Protein AF-F0EIG6-F1 (afdb_monomer)

Radius of gyration: 14.26 Å; Cα contacts (8 Å, |Δi|>4): 68; chains: 1; bounding box: 37×11×37 Å

Mean predicted aligned error: 9.77 Å

Secondary structure (DSSP, 8-state):
-EEEE--HHHHHHTTTS-EEEEEE---SSSS----EEEEEE-SS-GGGG-GGG-

Organism: NCBI:txid888066

Nearest PDB structures (foldseek):
  1ufl-assembly1_C  TM=3.242E-01  e=6.881E+00  Thermus thermophilus HB8

Solvent-accessible surface area (backbone atoms only — not comparable to full-atom values): 3598 Å² total; per-residue (Å²): 112,51,79,50,62,85,45,72,68,55,52,64,76,44,64,89,38,52,70,50,78,44,81,48,83,60,72,86,78,81,100,66,76,57,86,46,52,39,34,35,38,27,89,52,78,76,81,79,73,69,74,88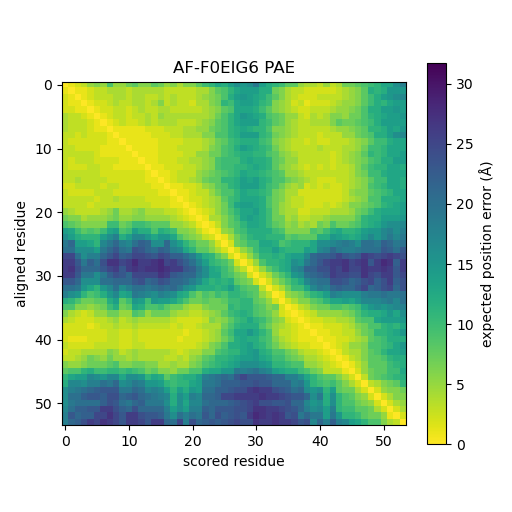,78,116

Foldseek 3Di:
DDKDFDDVVCCVVQVPFDKDWDFDQDDDDDDDGDGTIMMDTHPDDPVVPPPPPD

Structure (mmCIF, N/CA/C/O backbone):
data_AF-F0EIG6-F1
#
_entry.id   AF-F0EIG6-F1
#
loop_
_atom_site.group_PDB
_atom_site.id
_atom_site.type_symbol
_atom_site.label_atom_id
_atom_site.label_alt_id
_atom_site.label_comp_id
_atom_site.label_asym_id
_atom_site.label_entity_id
_atom_site.label_seq_id
_atom_site.pdbx_PDB_ins_code
_atom_site.Cartn_x
_atom_site.Cartn_y
_atom_site.Cartn_z
_atom_site.occupancy
_atom_site.B_iso_or_equiv
_atom_site.auth_seq_id
_atom_site.auth_comp_id
_atom_site.auth_asym_id
_atom_site.auth_atom_id
_atom_site.pdbx_PDB_model_num
ATOM 1 N N . MET A 1 1 ? 4.796 11.196 -2.690 1.00 84.00 1 MET A N 1
ATOM 2 C CA . MET A 1 1 ? 4.238 10.398 -1.574 1.00 84.00 1 MET A CA 1
ATOM 3 C C . MET A 1 1 ? 2.905 10.996 -1.147 1.00 84.00 1 MET A C 1
ATOM 5 O O . MET A 1 1 ? 2.809 12.215 -1.090 1.00 84.00 1 MET A O 1
ATOM 9 N N . ILE A 1 2 ? 1.900 10.162 -0.885 1.00 88.12 2 ILE A N 1
ATOM 10 C CA . ILE A 1 2 ? 0.562 10.548 -0.407 1.00 88.12 2 ILE A CA 1
ATOM 11 C C . ILE A 1 2 ? 0.275 9.753 0.869 1.00 88.12 2 ILE A C 1
ATOM 13 O O . ILE A 1 2 ? 0.547 8.557 0.895 1.00 88.12 2 ILE A O 1
ATOM 17 N N . SER A 1 3 ? -0.264 10.387 1.909 1.00 87.69 3 SER A N 1
ATOM 18 C CA . SER A 1 3 ? -0.731 9.717 3.129 1.00 87.69 3 SER A CA 1
ATOM 19 C C . SER A 1 3 ? -2.253 9.790 3.241 1.00 87.69 3 SER A C 1
ATOM 21 O O . SER A 1 3 ? -2.877 10.755 2.802 1.00 87.69 3 SER A O 1
ATOM 23 N N . GLY A 1 4 ? -2.865 8.761 3.820 1.00 87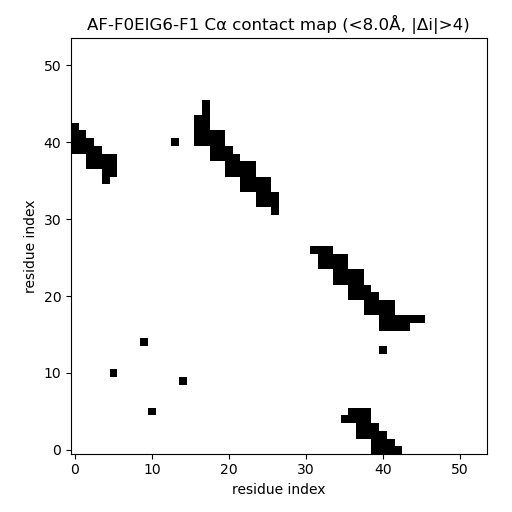.00 4 GLY A N 1
ATOM 24 C CA . GLY A 1 4 ? -4.312 8.696 3.987 1.00 87.00 4 GLY A CA 1
ATOM 25 C C . GLY A 1 4 ? -4.773 7.433 4.702 1.00 87.00 4 GLY A C 1
ATOM 26 O O . GLY A 1 4 ? -3.999 6.758 5.379 1.00 87.00 4 GLY A O 1
ATOM 27 N N . TYR A 1 5 ? -6.053 7.117 4.538 1.00 86.44 5 TYR A N 1
ATOM 28 C CA . TYR A 1 5 ? -6.681 5.911 5.076 1.00 86.44 5 TYR A CA 1
ATOM 29 C C . TYR A 1 5 ? -7.057 4.954 3.950 1.00 86.44 5 TYR A C 1
ATOM 31 O O . TYR A 1 5 ? -7.174 5.359 2.792 1.00 86.44 5 TYR A O 1
ATOM 39 N N . ALA A 1 6 ? -7.283 3.689 4.303 1.00 83.56 6 ALA A N 1
ATOM 40 C CA . ALA A 1 6 ? -7.829 2.707 3.375 1.00 83.56 6 ALA A CA 1
ATOM 41 C C . ALA A 1 6 ? -9.146 3.211 2.763 1.00 83.56 6 ALA A C 1
ATOM 43 O O . ALA A 1 6 ? -10.081 3.557 3.482 1.00 83.56 6 ALA A O 1
ATOM 44 N N . SER A 1 7 ? -9.192 3.277 1.435 1.00 85.81 7 SER A N 1
ATOM 45 C CA . SER A 1 7 ? -10.359 3.677 0.652 1.00 85.81 7 SER A CA 1
ATOM 46 C C . SER A 1 7 ? -10.250 3.056 -0.732 1.00 85.81 7 SER A C 1
ATOM 48 O O . SER A 1 7 ? -9.170 3.092 -1.330 1.00 85.81 7 SER A O 1
ATOM 50 N N . ASP A 1 8 ? -11.366 2.549 -1.250 1.00 90.00 8 ASP A N 1
ATOM 51 C CA . ASP A 1 8 ? -11.434 1.913 -2.568 1.00 90.00 8 ASP A CA 1
ATOM 52 C C . ASP A 1 8 ? -10.986 2.871 -3.682 1.00 90.00 8 ASP A C 1
ATOM 54 O O . ASP A 1 8 ? -10.275 2.474 -4.604 1.00 90.00 8 ASP A O 1
ATOM 58 N N . LEU A 1 9 ? -11.289 4.167 -3.529 1.00 90.06 9 LEU A N 1
ATOM 59 C CA . LEU A 1 9 ? -10.849 5.221 -4.445 1.00 90.06 9 LEU A CA 1
ATOM 60 C C . LEU A 1 9 ? -9.318 5.284 -4.552 1.00 90.06 9 LEU A C 1
ATOM 62 O O . LEU A 1 9 ? -8.763 5.345 -5.649 1.00 90.06 9 LEU A O 1
ATOM 66 N N . TYR A 1 10 ? -8.620 5.266 -3.413 1.00 89.19 10 TYR A N 1
ATOM 67 C CA . TYR A 1 10 ? -7.157 5.305 -3.411 1.00 89.19 10 TYR A CA 1
ATOM 68 C C . TYR A 1 10 ? -6.562 3.993 -3.916 1.00 89.19 10 TYR A C 1
ATOM 70 O O . TYR A 1 10 ? -5.527 4.017 -4.580 1.00 89.19 10 TYR A O 1
ATOM 78 N N . THR A 1 11 ? -7.216 2.861 -3.650 1.00 87.81 11 THR A N 1
ATOM 79 C CA . THR A 1 11 ? -6.807 1.561 -4.188 1.00 87.81 11 THR A CA 1
ATOM 80 C C . THR A 1 11 ? -6.846 1.541 -5.714 1.00 87.81 11 THR A C 1
ATOM 82 O O . THR A 1 11 ? -5.919 1.008 -6.319 1.00 87.81 11 THR A O 1
ATOM 85 N N . GLU A 1 12 ? -7.852 2.150 -6.341 1.00 92.88 12 GLU A N 1
ATOM 86 C CA . GLU A 1 12 ? -7.951 2.214 -7.801 1.00 92.88 12 GLU A CA 1
ATOM 87 C C . GLU A 1 12 ? -6.945 3.201 -8.413 1.00 92.88 12 GLU A C 1
ATOM 89 O O . GLU A 1 12 ? -6.170 2.832 -9.302 1.00 92.88 12 GLU A O 1
ATOM 94 N N . ILE A 1 13 ? -6.919 4.441 -7.911 1.00 91.56 13 ILE A N 1
ATOM 95 C CA . ILE A 1 13 ? -6.097 5.521 -8.479 1.00 91.56 13 ILE A CA 1
ATOM 96 C C . ILE A 1 13 ? -4.599 5.235 -8.300 1.00 91.56 13 ILE A C 1
ATOM 98 O O . ILE A 1 13 ? -3.799 5.512 -9.194 1.00 91.56 13 ILE A O 1
ATOM 102 N N . LEU A 1 14 ? -4.207 4.667 -7.157 1.00 90.69 14 LEU A N 1
ATOM 103 C CA . LEU A 1 14 ? -2.805 4.476 -6.770 1.00 90.69 14 LEU A CA 1
ATOM 104 C C . LEU A 1 14 ? -2.366 3.008 -6.844 1.00 90.69 14 LEU A C 1
ATOM 106 O O . LEU A 1 14 ? -1.365 2.639 -6.232 1.00 90.69 14 LEU A O 1
ATOM 110 N N . LYS A 1 15 ? -3.067 2.166 -7.618 1.00 88.25 15 LYS A N 1
ATOM 111 C CA . LYS A 1 15 ? -2.793 0.719 -7.735 1.00 88.25 15 LYS A CA 1
ATOM 112 C C . LYS A 1 15 ? -1.350 0.359 -8.113 1.00 88.25 15 LYS A C 1
ATOM 114 O O . LYS A 1 15 ? -0.876 -0.713 -7.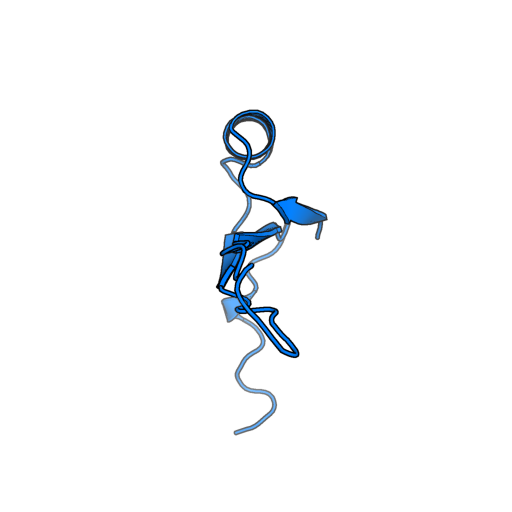762 1.00 88.25 15 LYS A O 1
ATOM 119 N N . ASN A 1 16 ? -0.660 1.256 -8.821 1.00 90.31 16 ASN A N 1
ATOM 120 C CA . ASN A 1 16 ? 0.718 1.060 -9.284 1.00 90.31 16 ASN A CA 1
ATOM 121 C C . ASN A 1 16 ? 1.771 1.644 -8.326 1.00 90.31 16 ASN A C 1
ATOM 123 O O . ASN A 1 16 ? 2.963 1.540 -8.601 1.00 90.31 16 ASN A O 1
ATOM 127 N N . TRP A 1 17 ? 1.359 2.315 -7.249 1.00 90.44 17 TRP A N 1
ATOM 128 C CA . TRP A 1 17 ? 2.279 2.936 -6.299 1.00 90.44 17 TRP A CA 1
ATOM 129 C C . TRP A 1 17 ? 2.551 1.973 -5.139 1.00 90.44 17 TRP A C 1
ATOM 131 O O . TRP A 1 17 ? 1.594 1.494 -4.521 1.00 90.44 17 TRP A O 1
ATOM 141 N N . PRO A 1 18 ? 3.825 1.712 -4.788 1.00 88.25 18 PRO A N 1
ATOM 142 C CA . PRO A 1 18 ? 4.174 1.029 -3.549 1.00 88.25 18 PRO A CA 1
ATOM 143 C C . PRO A 1 18 ? 3.458 1.639 -2.344 1.00 88.25 18 PRO A C 1
ATOM 145 O O . PRO A 1 18 ? 3.449 2.859 -2.167 1.00 88.25 18 PRO A O 1
ATOM 148 N N . VAL A 1 19 ? 2.865 0.788 -1.504 1.00 87.31 19 VAL A N 1
ATOM 149 C CA . VAL A 1 19 ? 2.090 1.224 -0.341 1.00 87.31 19 VAL A CA 1
ATOM 150 C C . VAL A 1 19 ? 2.679 0.694 0.960 1.00 87.31 19 VAL A C 1
ATOM 152 O O . VAL A 1 19 ? 2.874 -0.508 1.136 1.00 87.31 19 VAL A O 1
ATOM 155 N N . LEU A 1 20 ? 2.927 1.600 1.898 1.00 86.38 20 LEU A N 1
ATOM 156 C CA . LEU A 1 20 ? 3.318 1.294 3.266 1.00 86.38 20 LEU A CA 1
ATOM 157 C C . LEU A 1 20 ? 2.070 1.352 4.144 1.00 86.38 20 LEU A C 1
ATOM 159 O O . LEU A 1 20 ? 1.368 2.364 4.189 1.00 86.38 20 LEU A O 1
ATOM 163 N N . ARG A 1 21 ? 1.779 0.250 4.833 1.00 84.19 2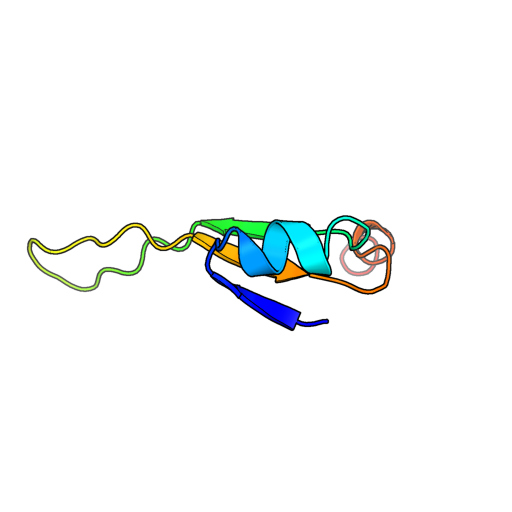1 ARG A N 1
ATOM 164 C CA . ARG A 1 21 ? 0.642 0.145 5.750 1.00 84.19 21 ARG A CA 1
ATOM 165 C C . ARG A 1 21 ? 1.159 0.270 7.172 1.00 84.19 21 ARG A C 1
ATOM 167 O O . ARG A 1 21 ? 1.988 -0.535 7.592 1.00 84.19 21 ARG A O 1
ATOM 174 N N . LYS A 1 22 ? 0.656 1.249 7.916 1.00 79.00 22 LYS A N 1
ATOM 175 C CA . LYS A 1 22 ? 0.960 1.415 9.334 1.00 79.00 22 LYS A CA 1
ATOM 176 C C . LYS A 1 22 ? -0.324 1.230 10.128 1.00 79.00 22 LYS A C 1
ATOM 178 O O . LYS A 1 22 ? -1.254 2.028 10.050 1.00 79.00 22 LYS A O 1
ATOM 183 N N . GLN A 1 23 ? -0.386 0.135 10.876 1.00 67.56 23 GLN A N 1
ATOM 184 C CA . GLN A 1 23 ? -1.445 -0.048 11.857 1.00 67.56 23 GLN A CA 1
ATOM 185 C C . GLN A 1 23 ? -1.099 0.800 13.076 1.00 67.56 23 GLN A C 1
ATOM 187 O O . GLN A 1 23 ? -0.191 0.464 13.837 1.00 67.56 23 GLN A O 1
ATOM 192 N N . THR A 1 24 ? -1.809 1.909 13.250 1.00 63.59 24 THR A N 1
ATOM 193 C CA . THR A 1 24 ? -1.618 2.779 14.407 1.00 63.59 24 THR A CA 1
ATOM 194 C C . THR A 1 24 ? -2.783 2.550 15.366 1.00 63.59 24 THR A C 1
ATOM 196 O O . THR A 1 24 ? -3.907 2.984 15.123 1.00 63.59 24 THR A O 1
ATOM 199 N N . LYS A 1 25 ? -2.526 1.864 16.486 1.00 57.53 25 LYS A N 1
ATOM 200 C CA . LYS A 1 25 ? -3.474 1.800 17.607 1.00 57.53 25 LYS A CA 1
ATOM 201 C C . LYS A 1 25 ? -3.396 3.115 18.377 1.00 57.53 25 LYS A C 1
ATOM 203 O O . LYS A 1 25 ? -2.612 3.235 19.315 1.00 57.53 25 LYS A O 1
ATOM 208 N N . VAL A 1 26 ? -4.176 4.114 17.974 1.00 55.94 26 VAL A N 1
ATOM 209 C CA . VAL A 1 26 ? -4.328 5.340 18.769 1.00 55.94 26 VAL A CA 1
ATOM 210 C C . VAL A 1 26 ? -5.390 5.120 19.846 1.00 55.94 26 VAL A C 1
ATOM 212 O O . VAL A 1 26 ? -6.533 4.777 19.557 1.00 55.94 26 VAL A O 1
ATOM 215 N N . GLY A 1 27 ? -5.004 5.284 21.109 1.00 48.28 27 GLY A N 1
ATOM 216 C CA . GLY A 1 27 ? -5.927 5.203 22.235 1.00 48.28 27 GLY A CA 1
ATOM 217 C C . GLY A 1 27 ? -5.247 5.588 23.540 1.00 48.28 27 GLY A C 1
ATOM 218 O O . GLY A 1 27 ? -4.620 4.745 24.177 1.00 48.28 27 GLY A O 1
ATOM 219 N N . ILE A 1 28 ? -5.391 6.851 23.940 1.00 55.16 28 ILE A N 1
ATOM 220 C CA . ILE A 1 28 ? -5.173 7.273 25.325 1.00 55.16 28 ILE A CA 1
ATOM 221 C C . ILE A 1 28 ? -6.550 7.209 25.987 1.00 55.16 28 ILE A C 1
ATOM 223 O O . ILE A 1 28 ? -7.434 7.980 25.633 1.00 55.16 28 ILE A O 1
ATOM 227 N N . THR A 1 29 ? -6.701 6.259 26.914 1.00 54.88 29 THR A N 1
ATOM 228 C CA . THR A 1 29 ? -7.823 6.084 27.858 1.00 54.88 29 THR A CA 1
ATOM 229 C C . THR A 1 29 ? -9.230 5.809 27.277 1.00 54.88 29 THR A C 1
ATOM 231 O O . THR A 1 29 ? -9.759 6.554 26.466 1.00 54.88 29 THR A O 1
ATOM 234 N N . THR A 1 30 ? -9.833 4.718 27.778 1.00 49.56 30 THR A N 1
ATOM 235 C CA . THR A 1 30 ? -11.281 4.401 27.841 1.00 49.56 30 THR A CA 1
ATOM 236 C C . THR A 1 30 ? -12.080 4.163 26.532 1.00 49.56 30 THR A C 1
ATOM 238 O O . THR A 1 30 ? -12.389 5.059 25.757 1.00 49.56 30 THR A O 1
ATOM 241 N N . ASP A 1 31 ? -12.468 2.896 26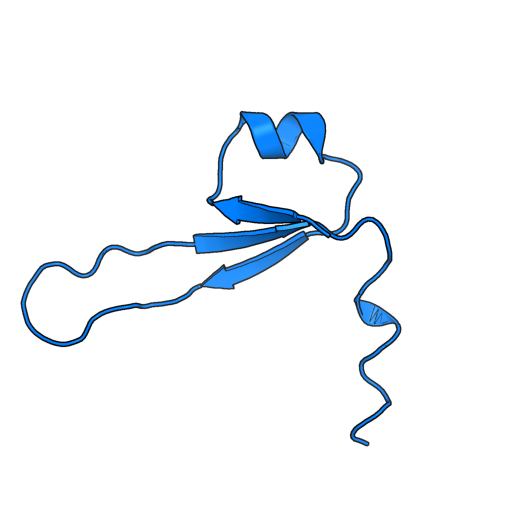.322 1.00 53.56 31 ASP A N 1
ATOM 242 C CA . ASP A 1 31 ? -13.648 2.371 25.592 1.00 53.56 31 ASP A CA 1
ATOM 243 C C . ASP A 1 31 ? -13.951 2.722 24.124 1.00 53.56 31 ASP A C 1
ATOM 245 O O . ASP A 1 31 ? -14.897 2.170 23.561 1.00 53.56 31 ASP A O 1
ATOM 249 N N . LYS A 1 32 ? -13.147 3.531 23.429 1.00 50.44 32 LYS A N 1
ATOM 250 C CA . LYS A 1 32 ? -13.303 3.740 21.971 1.00 50.44 32 LYS A CA 1
ATOM 251 C C . LYS A 1 32 ? -11.984 3.604 21.221 1.00 50.44 32 LYS A C 1
ATOM 253 O O . LYS A 1 32 ? -11.494 4.550 20.609 1.00 50.44 32 LYS A O 1
ATOM 258 N N . LYS A 1 33 ? -11.400 2.404 21.246 1.00 55.56 33 LYS A N 1
ATOM 259 C CA . LYS A 1 33 ? -10.297 2.064 20.337 1.00 55.56 33 LYS A CA 1
ATOM 260 C C . LYS A 1 33 ? -10.865 1.945 18.924 1.00 55.56 33 LYS A C 1
ATOM 262 O O . LYS A 1 33 ? -11.550 0.981 18.607 1.00 55.56 33 LYS A O 1
ATOM 267 N N . SER A 1 34 ? -10.626 2.956 18.097 1.00 58.06 34 SER A N 1
ATOM 268 C CA . SER A 1 34 ? -10.876 2.873 16.660 1.00 58.06 34 SER A CA 1
ATOM 269 C C . SER A 1 34 ? -9.590 2.386 16.007 1.00 58.06 34 SER A C 1
ATOM 271 O O . SER A 1 34 ? -8.586 3.098 16.016 1.00 58.06 34 SER A O 1
ATOM 273 N N . ASP A 1 35 ? -9.608 1.167 15.471 1.00 63.34 35 ASP A N 1
ATOM 274 C CA . ASP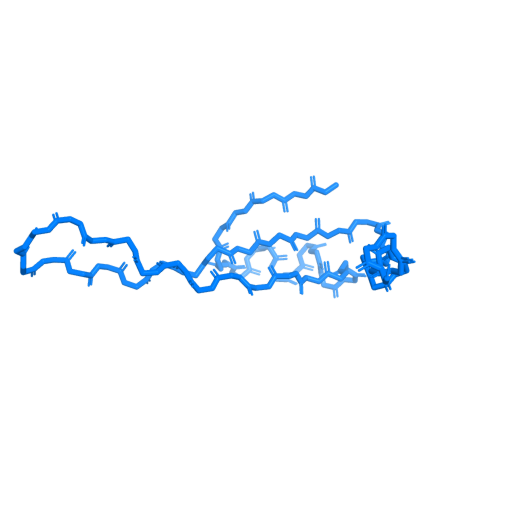 A 1 35 ? -8.505 0.658 14.662 1.00 63.34 35 ASP A CA 1
ATOM 275 C C . ASP A 1 35 ? -8.468 1.448 13.350 1.00 63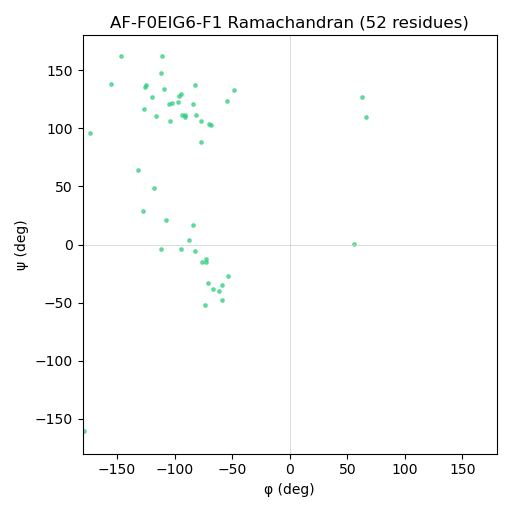.34 35 ASP A C 1
ATOM 277 O O . ASP A 1 35 ? -9.294 1.256 12.456 1.00 63.34 35 ASP A O 1
ATOM 281 N N . ARG A 1 36 ? -7.527 2.390 13.242 1.00 68.38 36 ARG A N 1
ATOM 282 C CA . ARG A 1 36 ? -7.294 3.144 12.008 1.00 68.38 36 ARG A CA 1
ATOM 283 C C . ARG A 1 36 ? -6.034 2.619 11.335 1.00 68.38 36 ARG A C 1
ATOM 285 O O . ARG A 1 36 ? -4.947 2.639 11.908 1.00 68.38 36 ARG A O 1
ATOM 292 N N . THR A 1 37 ? -6.195 2.141 10.104 1.00 76.62 37 THR A N 1
ATOM 293 C CA . THR A 1 37 ? -5.066 1.756 9.253 1.00 76.62 37 THR A CA 1
ATOM 294 C C . THR A 1 37 ? -4.648 2.966 8.435 1.00 76.62 37 THR A C 1
ATOM 296 O O . THR A 1 37 ? -5.376 3.393 7.537 1.00 76.62 37 THR A O 1
ATOM 299 N N . GLU A 1 38 ? -3.486 3.519 8.757 1.00 83.50 38 GLU A N 1
ATOM 300 C CA . GLU A 1 38 ? -2.865 4.578 7.970 1.00 83.50 38 GLU A CA 1
ATOM 301 C C . GLU A 1 38 ? -2.116 3.949 6.794 1.00 83.50 38 GLU A C 1
ATOM 303 O O . GLU A 1 38 ? -1.448 2.915 6.919 1.00 83.50 38 GLU A O 1
ATOM 308 N N . MET A 1 39 ? -2.256 4.562 5.627 1.00 87.38 39 MET A N 1
ATOM 309 C CA . MET A 1 39 ? -1.660 4.113 4.378 1.00 87.38 39 MET A CA 1
ATOM 310 C C . MET A 1 39 ? -0.832 5.243 3.782 1.00 87.38 39 MET A C 1
ATOM 312 O O . MET A 1 39 ? -1.246 6.403 3.782 1.00 87.38 39 MET A O 1
ATOM 316 N N . VAL A 1 40 ? 0.352 4.899 3.286 1.00 89.12 40 VAL A N 1
ATOM 317 C CA . VAL A 1 40 ? 1.264 5.829 2.622 1.00 89.12 40 VAL A CA 1
ATOM 318 C C . VAL A 1 40 ? 1.628 5.261 1.259 1.00 89.12 40 VAL A C 1
ATOM 320 O O . VAL A 1 40 ? 2.242 4.203 1.179 1.00 89.12 40 VAL A O 1
ATOM 323 N N . TRP A 1 41 ? 1.260 5.959 0.192 1.00 90.12 41 TRP A N 1
ATOM 324 C CA . TRP A 1 41 ? 1.595 5.605 -1.184 1.00 90.12 41 TRP A CA 1
ATOM 325 C C . TRP A 1 41 ? 2.834 6.373 -1.639 1.00 90.12 41 TRP A C 1
ATOM 327 O O . TRP A 1 41 ? 2.889 7.606 -1.563 1.00 90.12 41 TRP A O 1
ATOM 337 N N . CYS A 1 42 ? 3.821 5.660 -2.160 1.00 89.19 42 CYS A N 1
ATOM 338 C CA . CYS A 1 42 ? 5.075 6.214 -2.654 1.00 89.19 42 CYS A CA 1
ATOM 339 C C . CYS A 1 42 ? 5.116 6.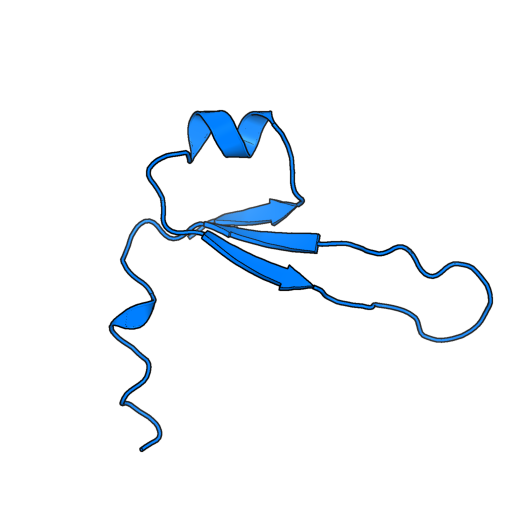118 -4.182 1.00 89.19 42 CYS A C 1
ATOM 341 O O . CYS A 1 42 ? 4.837 5.072 -4.744 1.00 89.19 42 CYS A O 1
ATOM 343 N N . ASN A 1 43 ? 5.501 7.195 -4.866 1.00 87.31 43 ASN A N 1
ATOM 344 C CA . ASN A 1 43 ? 5.797 7.198 -6.310 1.00 87.31 43 ASN A CA 1
ATOM 345 C C . ASN A 1 43 ? 7.228 6.745 -6.622 1.00 87.31 43 ASN A C 1
ATOM 347 O O . ASN A 1 43 ? 7.770 7.039 -7.683 1.00 87.31 43 ASN A O 1
ATOM 351 N N . PHE A 1 44 ? 7.858 6.106 -5.652 1.00 83.56 44 PHE A N 1
ATOM 352 C CA . PHE A 1 44 ? 9.211 5.592 -5.682 1.00 83.56 44 PHE A CA 1
ATOM 353 C C . PHE A 1 44 ? 9.220 4.326 -4.833 1.00 83.56 44 PHE A C 1
ATOM 355 O O . PHE A 1 44 ? 8.314 4.111 -4.025 1.00 83.56 44 PHE A O 1
ATOM 362 N N . GLU A 1 45 ? 10.240 3.499 -5.003 1.00 79.31 45 GLU A N 1
ATOM 363 C CA . GLU A 1 45 ? 10.396 2.280 -4.225 1.00 79.31 45 GLU A CA 1
ATOM 364 C C . GLU A 1 45 ? 11.020 2.600 -2.851 1.00 79.31 45 GLU A C 1
ATOM 366 O O . GLU A 1 45 ? 12.178 3.016 -2.783 1.00 79.31 45 GLU A O 1
ATOM 371 N N . PRO A 1 46 ? 10.272 2.467 -1.735 1.00 71.56 46 PRO A N 1
ATOM 372 C CA . PRO A 1 46 ? 10.752 2.887 -0.417 1.00 71.56 46 PRO A CA 1
ATOM 373 C C . PRO A 1 46 ? 11.775 1.915 0.200 1.00 71.56 46 PRO A C 1
ATOM 375 O O . PRO A 1 46 ? 12.466 2.280 1.148 1.00 71.56 46 PRO A O 1
ATOM 378 N N . THR A 1 47 ? 11.898 0.690 -0.323 1.00 65.50 47 THR A N 1
ATOM 379 C CA . THR A 1 47 ? 12.806 -0.360 0.181 1.00 65.50 47 THR A CA 1
ATOM 380 C C . THR A 1 47 ? 14.283 -0.093 -0.119 1.00 65.50 47 THR A C 1
ATOM 382 O O . THR A 1 47 ? 15.143 -0.717 0.496 1.00 65.50 47 THR A O 1
ATOM 385 N N . GLY A 1 48 ? 14.605 0.866 -0.995 1.00 59.34 48 GLY A N 1
ATOM 386 C CA . GLY A 1 48 ? 15.991 1.230 -1.310 1.00 59.34 48 GLY A CA 1
ATOM 387 C C . GLY A 1 48 ?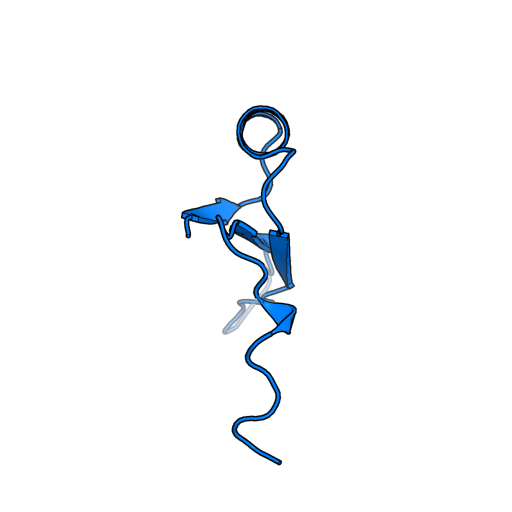 16.725 2.002 -0.203 1.00 59.34 48 GLY A C 1
ATOM 388 O O . GLY A 1 48 ? 17.949 2.089 -0.236 1.00 59.34 48 GLY A O 1
ATOM 389 N N . GLN A 1 49 ? 16.010 2.549 0.788 1.00 58.28 49 GLN A N 1
ATOM 390 C CA . GLN A 1 49 ? 16.567 3.452 1.803 1.00 58.28 49 GLN A CA 1
ATOM 391 C C . GLN A 1 49 ? 16.445 2.880 3.228 1.00 58.28 49 GLN A C 1
ATOM 393 O O . GLN A 1 49 ? 15.982 3.555 4.143 1.00 58.28 49 GLN A O 1
ATOM 398 N N . MET A 1 50 ? 16.839 1.621 3.440 1.00 56.31 50 MET A N 1
ATOM 399 C CA . MET A 1 50 ? 16.937 1.032 4.791 1.00 56.31 50 MET A CA 1
ATOM 400 C C . MET A 1 50 ? 18.373 0.729 5.246 1.00 56.31 50 MET A C 1
ATOM 402 O O . MET A 1 50 ? 18.577 0.377 6.401 1.00 56.31 50 MET A O 1
ATOM 406 N N . THR A 1 51 ? 19.386 0.937 4.401 1.00 58.19 51 THR A N 1
ATOM 407 C CA . THR A 1 51 ? 20.802 0.672 4.732 1.00 58.19 51 THR A CA 1
ATOM 408 C C . THR A 1 51 ? 21.532 1.836 5.414 1.00 58.19 51 THR A C 1
ATOM 410 O O . THR A 1 51 ? 22.726 1.739 5.666 1.00 58.19 51 THR A O 1
ATOM 413 N N . LEU A 1 52 ? 20.848 2.940 5.730 1.00 58.25 52 LEU A N 1
ATOM 414 C CA . LEU A 1 52 ? 21.471 4.138 6.323 1.00 58.25 52 LEU A CA 1
ATOM 415 C C . LEU A 1 52 ? 21.668 4.072 7.847 1.00 58.25 52 LEU A C 1
ATOM 417 O O . LEU A 1 52 ? 22.282 4.973 8.408 1.00 58.25 52 LEU A O 1
ATOM 421 N N . PHE A 1 53 ? 21.169 3.025 8.508 1.00 65.38 53 PHE A N 1
ATOM 422 C CA . PHE A 1 53 ? 21.310 2.823 9.958 1.00 65.38 53 PHE A CA 1
ATOM 423 C C . PHE A 1 53 ? 21.873 1.434 10.309 1.00 65.38 53 PHE A C 1
ATOM 425 O O . PHE A 1 53 ? 21.524 0.882 11.351 1.00 65.38 53 PHE A O 1
ATOM 432 N N . GLY A 1 54 ? 22.676 0.855 9.406 1.00 51.38 54 GLY A N 1
ATOM 433 C CA . GLY A 1 54 ? 23.448 -0.363 9.678 1.00 51.38 54 GLY A CA 1
ATOM 434 C C . GLY A 1 54 ? 24.552 -0.148 10.705 1.00 51.38 54 GLY A C 1
ATOM 435 O O . GLY A 1 54 ? 25.022 1.006 10.830 1.00 51.38 54 GLY A O 1
#

Sequence (54 aa):
MISGYASDLYTEILKNWPVLRKQTKVGITTDKKSDRTEMVWCNFEPTGQMTLFG

pLDDT: mean 74.83, std 14.88, range [48.28, 92.88]